Protein AF-A0A1B9NKZ0-F1 (afdb_monomer)

Structure (mmCIF, N/CA/C/O backbone):
data_AF-A0A1B9NKZ0-F1
#
_entry.id   AF-A0A1B9NKZ0-F1
#
loop_
_atom_site.group_PDB
_atom_site.id
_atom_site.type_symbol
_atom_site.label_atom_id
_atom_site.label_alt_id
_atom_site.label_comp_id
_atom_site.label_asym_id
_atom_site.label_entity_id
_atom_site.label_seq_id
_atom_site.pdbx_PDB_ins_code
_atom_site.Cartn_x
_atom_site.Cartn_y
_atom_site.Cartn_z
_atom_site.occupancy
_atom_site.B_iso_or_equiv
_atom_site.auth_seq_id
_atom_site.auth_comp_id
_atom_site.auth_asym_id
_atom_site.auth_atom_id
_atom_site.pdbx_PDB_model_num
ATOM 1 N N . LEU A 1 1 ? -16.636 -17.495 7.048 1.00 47.59 1 LEU A N 1
ATOM 2 C CA . LEU A 1 1 ? -15.461 -17.491 6.151 1.00 47.59 1 LEU A CA 1
ATOM 3 C C . LEU A 1 1 ? -15.515 -16.177 5.395 1.00 47.59 1 LEU A C 1
ATOM 5 O O . LEU A 1 1 ? -16.543 -15.923 4.781 1.00 47.59 1 LEU A O 1
ATOM 9 N N . SER A 1 2 ? -14.523 -15.296 5.548 1.00 59.47 2 SER A N 1
ATOM 10 C CA . SER A 1 2 ? -14.448 -14.113 4.686 1.00 59.47 2 SER A CA 1
ATOM 11 C C . SER A 1 2 ? -14.160 -14.586 3.266 1.00 59.47 2 SER A C 1
ATOM 13 O O . SER A 1 2 ? -13.390 -15.530 3.087 1.00 59.47 2 SER A O 1
ATOM 15 N N . GLU A 1 3 ? -14.774 -13.949 2.279 1.00 70.19 3 GLU A N 1
ATOM 16 C CA . GLU A 1 3 ? -14.423 -14.166 0.875 1.00 70.19 3 GLU A CA 1
ATOM 17 C C . GLU A 1 3 ? -12.910 -13.941 0.673 1.00 70.19 3 GLU A C 1
ATOM 19 O O . GLU A 1 3 ? -12.304 -13.189 1.446 1.00 70.19 3 GLU A O 1
ATOM 24 N N . PRO A 1 4 ? -12.267 -14.633 -0.283 1.00 75.12 4 PRO A N 1
ATOM 25 C CA . PRO A 1 4 ? -10.874 -14.379 -0.635 1.00 75.12 4 PRO A CA 1
ATOM 26 C C . PRO A 1 4 ? -10.725 -13.019 -1.336 1.00 75.12 4 PRO A C 1
ATOM 28 O O . PRO A 1 4 ? -11.703 -12.452 -1.817 1.00 75.12 4 PRO A O 1
ATOM 31 N N . ALA A 1 5 ? -9.505 -12.481 -1.362 1.00 81.38 5 ALA A N 1
ATOM 32 C CA . ALA A 1 5 ? -9.187 -11.315 -2.185 1.00 81.38 5 ALA A CA 1
ATOM 33 C C . ALA A 1 5 ? -9.367 -11.659 -3.673 1.00 81.38 5 ALA A C 1
ATOM 35 O O . ALA A 1 5 ? -9.077 -12.789 -4.077 1.00 81.38 5 ALA A O 1
ATOM 36 N N . GLU A 1 6 ? -9.825 -10.702 -4.475 1.00 85.50 6 GLU A N 1
ATOM 37 C CA . GLU A 1 6 ? -10.118 -10.916 -5.895 1.00 85.50 6 GLU A CA 1
ATOM 38 C C . GLU A 1 6 ? -8.991 -10.358 -6.773 1.00 85.50 6 GLU A C 1
ATOM 40 O O . GLU A 1 6 ? -8.561 -9.217 -6.601 1.0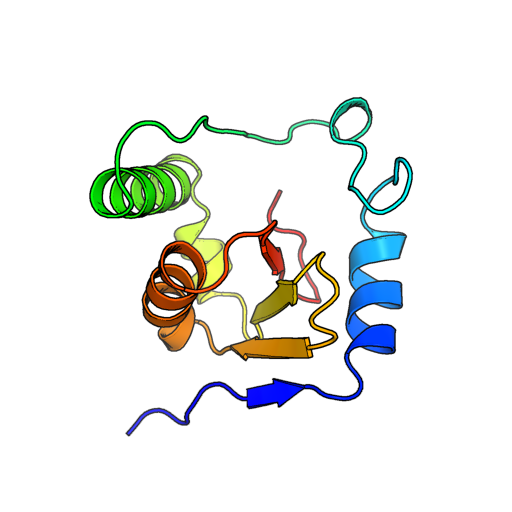0 85.50 6 GLU A O 1
ATOM 45 N N . LEU A 1 7 ? -8.502 -11.169 -7.716 1.00 84.00 7 LEU A N 1
ATOM 46 C CA . LEU A 1 7 ? -7.559 -10.727 -8.745 1.00 84.00 7 LEU A CA 1
ATOM 47 C C . LEU A 1 7 ? -8.330 -10.000 -9.854 1.00 84.00 7 LEU A C 1
ATOM 49 O O . LEU A 1 7 ? -9.338 -10.509 -10.335 1.00 84.00 7 LEU A O 1
ATOM 53 N N . ILE A 1 8 ? -7.838 -8.840 -10.281 1.00 80.12 8 ILE A N 1
ATOM 54 C CA . ILE A 1 8 ? -8.472 -8.030 -11.322 1.00 80.12 8 ILE A CA 1
ATOM 55 C C . ILE A 1 8 ? -7.596 -8.023 -12.575 1.00 80.12 8 ILE A C 1
ATOM 57 O O . ILE A 1 8 ? -6.499 -7.458 -12.565 1.00 80.12 8 ILE A O 1
ATOM 61 N N . ASP A 1 9 ? -8.121 -8.574 -13.670 1.00 70.44 9 ASP A N 1
ATOM 62 C CA . ASP A 1 9 ? -7.422 -8.623 -14.961 1.00 70.44 9 ASP A CA 1
ATOM 63 C C . ASP A 1 9 ? -7.555 -7.306 -15.755 1.00 70.44 9 ASP A C 1
ATOM 65 O O . ASP A 1 9 ? -6.590 -6.832 -16.344 1.00 70.44 9 ASP A O 1
ATOM 69 N N . ASN A 1 10 ? -8.719 -6.642 -15.705 1.00 72.06 10 ASN A N 1
ATOM 70 C CA . ASN A 1 10 ? -8.980 -5.358 -16.386 1.00 72.06 10 ASN A CA 1
ATOM 71 C C . ASN A 1 10 ? -8.697 -4.142 -15.486 1.00 72.06 10 ASN A C 1
ATOM 73 O O . ASN A 1 10 ? -9.486 -3.196 -15.399 1.00 72.06 10 ASN A O 1
ATOM 77 N N . TRP A 1 11 ? -7.573 -4.174 -14.775 1.00 72.69 11 TRP A N 1
ATOM 78 C CA . TRP A 1 11 ? -7.225 -3.157 -13.785 1.00 72.69 11 TRP A CA 1
ATOM 79 C C . TRP A 1 11 ? -6.791 -1.823 -14.396 1.00 72.69 11 TRP A C 1
ATOM 81 O O . TRP A 1 11 ? -6.856 -0.799 -13.719 1.00 72.69 11 TRP A O 1
ATOM 91 N N . GLU A 1 12 ? -6.394 -1.812 -15.671 1.00 67.31 12 GLU A N 1
ATOM 92 C CA . GLU A 1 12 ? -5.901 -0.626 -16.378 1.00 67.31 12 GLU A CA 1
ATOM 93 C C . GLU A 1 12 ? -6.895 0.536 -16.307 1.00 67.31 12 GLU A C 1
ATOM 95 O O . GLU A 1 12 ? -6.501 1.653 -16.004 1.00 67.31 12 GLU A O 1
ATOM 100 N N . ASN A 1 13 ? -8.197 0.286 -16.474 1.00 65.94 13 ASN A N 1
ATOM 101 C CA . ASN A 1 13 ? -9.211 1.342 -16.372 1.00 65.94 13 ASN A CA 1
ATOM 102 C C . ASN A 1 13 ? -9.366 1.884 -14.941 1.00 65.94 13 ASN A C 1
ATOM 104 O O . ASN A 1 13 ? -9.640 3.069 -14.754 1.00 65.94 13 ASN A O 1
ATOM 108 N N . ILE A 1 14 ? -9.168 1.040 -13.926 1.00 65.50 14 ILE A N 1
ATOM 109 C CA . ILE A 1 14 ? -9.264 1.425 -12.512 1.00 65.50 14 ILE A CA 1
ATOM 110 C C . ILE A 1 14 ? -8.026 2.245 -12.123 1.00 65.50 14 ILE A C 1
ATOM 112 O O . ILE A 1 14 ? -8.146 3.348 -11.590 1.00 65.50 14 ILE A O 1
ATOM 116 N N . ALA A 1 15 ? -6.837 1.751 -12.463 1.00 62.16 15 ALA A N 1
ATOM 117 C CA . ALA A 1 15 ? -5.559 2.396 -12.189 1.00 62.16 15 ALA A CA 1
ATOM 118 C C . ALA A 1 15 ? -5.341 3.679 -12.989 1.00 62.16 15 ALA A C 1
ATOM 120 O O . ALA A 1 15 ? -4.996 4.711 -12.411 1.00 62.16 15 ALA A O 1
ATOM 121 N N . ALA A 1 16 ? -5.567 3.635 -14.304 1.00 59.66 16 ALA A N 1
ATOM 122 C CA . ALA A 1 16 ? -5.363 4.779 -15.181 1.00 59.66 16 ALA A CA 1
ATOM 123 C C . ALA A 1 16 ? -6.347 5.901 -14.850 1.00 59.66 16 ALA A C 1
ATOM 125 O O . ALA A 1 16 ? -5.969 7.067 -14.819 1.00 59.66 16 ALA A O 1
ATOM 126 N N . TYR A 1 17 ? -7.609 5.584 -14.546 1.00 63.00 17 TYR A N 1
ATOM 127 C CA . TYR A 1 17 ? -8.569 6.645 -14.269 1.00 63.00 17 TYR A CA 1
ATOM 128 C C . TYR A 1 17 ? -8.455 7.190 -12.843 1.00 63.00 17 TYR A C 1
ATOM 130 O O . TYR A 1 17 ? -8.525 8.401 -12.646 1.00 63.00 17 TYR A O 1
ATOM 138 N N . GLN A 1 18 ? -8.283 6.337 -11.832 1.00 68.56 18 GLN A N 1
ATOM 139 C CA . GLN A 1 18 ? -8.308 6.799 -10.442 1.00 68.56 18 GLN A CA 1
ATOM 140 C C . GLN A 1 18 ? -6.927 7.215 -9.951 1.00 68.56 18 GLN A C 1
ATOM 142 O O . GLN A 1 18 ? -6.812 8.270 -9.333 1.00 68.56 18 GLN A O 1
ATOM 147 N N . LEU A 1 19 ? -5.869 6.455 -10.245 1.00 70.69 19 LEU A N 1
ATOM 148 C CA . LEU A 1 19 ? -4.520 6.795 -9.792 1.00 70.69 19 LEU A CA 1
ATOM 149 C C . LEU A 1 19 ? -3.883 7.866 -10.684 1.00 70.69 19 LEU A C 1
ATOM 151 O O . LEU A 1 19 ? -3.327 8.832 -10.156 1.00 70.69 19 LEU A O 1
ATOM 155 N N . SER A 1 20 ? -3.990 7.752 -12.017 1.00 69.00 20 SER A N 1
ATOM 156 C CA . SER A 1 20 ? -3.302 8.706 -12.901 1.00 69.00 20 SER A CA 1
ATOM 157 C C . SER A 1 20 ? -3.885 10.114 -12.840 1.00 69.00 20 SER A C 1
ATOM 159 O O . SER A 1 20 ? -3.118 11.070 -12.842 1.00 69.00 20 SER A O 1
ATOM 161 N N . ASN A 1 21 ? -5.202 10.262 -12.659 1.00 71.19 21 ASN A N 1
ATOM 162 C CA . ASN A 1 21 ? -5.820 11.574 -12.413 1.00 71.19 21 ASN A CA 1
ATOM 163 C C . ASN A 1 21 ? -5.548 12.113 -11.000 1.00 71.19 21 ASN A C 1
ATOM 165 O O . ASN A 1 21 ? -5.852 13.268 -10.693 1.00 71.19 21 ASN A O 1
ATOM 169 N N . SER A 1 22 ? -5.016 11.275 -10.107 1.00 74.19 22 SER A N 1
ATOM 170 C CA . SER A 1 22 ? -4.836 11.638 -8.709 1.00 74.19 22 SER A CA 1
ATOM 171 C C . SER A 1 22 ? -3.488 12.266 -8.388 1.00 74.19 22 SER A C 1
ATOM 173 O O . SER A 1 22 ? -3.404 12.971 -7.379 1.00 74.19 22 SER A O 1
ATOM 175 N N . PHE A 1 23 ? -2.473 12.030 -9.213 1.00 78.88 23 PHE A N 1
ATOM 176 C CA . PHE A 1 23 ? -1.097 12.421 -8.944 1.00 78.88 23 PHE A CA 1
ATOM 177 C C . PHE A 1 23 ? -0.410 12.914 -10.211 1.00 78.88 23 PHE A C 1
ATOM 179 O O . PHE A 1 23 ? -0.773 12.533 -11.319 1.00 78.88 23 PHE A O 1
ATOM 186 N N . GLU A 1 24 ? 0.617 13.739 -10.036 1.00 84.19 24 GLU A N 1
ATOM 187 C CA . GLU A 1 24 ? 1.578 13.980 -11.106 1.00 84.19 24 GLU A CA 1
ATOM 188 C C . GLU A 1 24 ? 2.583 12.830 -11.184 1.00 84.19 24 GLU A C 1
ATOM 190 O O . GLU A 1 24 ? 2.908 12.206 -10.173 1.00 84.19 24 GLU A O 1
ATOM 195 N N . TRP A 1 25 ? 3.093 12.568 -12.387 1.00 81.12 25 TRP A N 1
ATOM 196 C CA . TRP A 1 25 ? 3.952 11.422 -12.673 1.00 81.12 25 TRP A CA 1
ATOM 197 C C . TRP A 1 25 ? 5.291 11.862 -13.258 1.00 81.12 25 TRP A C 1
ATOM 199 O O . TRP A 1 25 ? 5.364 12.778 -14.079 1.00 81.12 25 TRP A O 1
ATOM 209 N N . LYS A 1 26 ? 6.359 11.170 -12.859 1.00 82.31 26 LYS A N 1
ATOM 210 C CA . LYS A 1 26 ? 7.708 11.289 -13.414 1.00 82.31 26 LYS A CA 1
ATOM 211 C C . LYS A 1 26 ? 8.122 9.928 -13.975 1.00 82.31 26 LYS A C 1
ATOM 213 O O . LYS A 1 26 ? 8.666 9.084 -13.262 1.00 82.31 26 LYS A O 1
ATOM 218 N N . GLY A 1 27 ? 7.843 9.711 -15.260 1.00 80.75 27 GLY A N 1
ATOM 219 C CA . GLY A 1 27 ? 7.921 8.380 -15.869 1.00 80.75 27 GLY A CA 1
ATOM 220 C C . GLY A 1 27 ? 6.762 7.507 -15.382 1.00 80.75 27 GLY A C 1
ATOM 221 O O . GLY A 1 27 ? 5.622 7.955 -15.413 1.00 80.75 27 GLY A O 1
ATOM 222 N N . THR A 1 28 ? 7.050 6.294 -14.903 1.00 71.69 28 THR A N 1
ATOM 223 C CA . THR A 1 28 ? 6.037 5.366 -14.359 1.00 71.69 28 THR A CA 1
ATOM 224 C C . THR A 1 28 ? 5.741 5.578 -12.874 1.00 71.69 28 THR A C 1
ATOM 226 O O . THR A 1 28 ? 4.900 4.887 -12.325 1.00 71.69 28 THR A O 1
ATOM 229 N N . LYS A 1 29 ? 6.407 6.526 -12.201 1.00 77.44 29 LYS A N 1
ATOM 230 C CA . LYS A 1 29 ? 6.283 6.729 -10.748 1.00 77.44 29 LYS A CA 1
ATOM 231 C C . LYS A 1 29 ? 5.587 8.040 -10.415 1.00 77.44 29 LYS A C 1
ATOM 233 O O . LYS A 1 29 ? 5.789 9.035 -11.113 1.00 77.44 29 LYS A O 1
ATOM 238 N N . ILE A 1 30 ? 4.856 8.062 -9.301 1.00 79.75 30 ILE A N 1
ATOM 239 C CA . ILE A 1 30 ? 4.322 9.301 -8.719 1.00 79.75 30 ILE A CA 1
ATOM 240 C C . ILE A 1 30 ? 5.474 10.280 -8.453 1.00 79.75 30 ILE A C 1
ATOM 242 O O . ILE A 1 30 ? 6.481 9.936 -7.827 1.00 79.75 30 ILE A O 1
ATOM 246 N N . ASP A 1 31 ? 5.313 11.519 -8.912 1.00 85.88 31 ASP A N 1
ATOM 247 C CA . ASP A 1 31 ? 6.214 12.615 -8.589 1.00 85.88 31 ASP A CA 1
ATOM 248 C C . ASP A 1 31 ? 5.895 13.152 -7.187 1.00 85.88 31 ASP A C 1
ATOM 250 O O . ASP A 1 31 ? 5.131 14.104 -6.991 1.00 85.88 31 ASP A O 1
ATOM 254 N N . TRP A 1 32 ? 6.501 12.526 -6.177 1.00 84.44 32 TRP A N 1
ATOM 255 C CA . TRP A 1 32 ? 6.343 12.937 -4.781 1.00 84.44 32 TRP A CA 1
ATOM 256 C C . TRP A 1 32 ? 6.790 14.382 -4.526 1.00 84.44 32 TRP A C 1
ATOM 258 O O . TRP A 1 32 ? 6.270 15.012 -3.609 1.00 84.44 32 TRP A O 1
ATOM 268 N N . SER A 1 33 ? 7.682 14.949 -5.355 1.00 85.19 33 SER A N 1
ATOM 269 C CA . SER A 1 33 ? 8.120 16.347 -5.210 1.00 85.19 33 SER A CA 1
ATOM 270 C C . SER A 1 33 ? 7.006 17.357 -5.498 1.00 85.19 33 SER A C 1
ATOM 272 O O . SER A 1 33 ? 7.038 18.478 -4.994 1.00 85.19 33 SER A O 1
ATOM 274 N N . LYS A 1 34 ? 5.991 16.939 -6.260 1.00 85.62 34 LYS A N 1
ATOM 275 C CA . LYS A 1 34 ? 4.818 17.746 -6.610 1.00 85.62 34 LYS A CA 1
ATOM 276 C C . LYS A 1 34 ? 3.573 17.380 -5.804 1.00 85.62 34 LYS A C 1
ATOM 278 O O . LYS A 1 34 ? 2.551 18.054 -5.891 1.00 85.62 34 LYS A O 1
ATOM 283 N N . THR A 1 35 ? 3.656 16.334 -4.985 1.00 82.12 35 THR A N 1
ATOM 284 C CA . THR A 1 35 ? 2.563 15.916 -4.106 1.00 82.12 35 THR A CA 1
ATOM 285 C C . THR A 1 35 ? 2.677 16.647 -2.770 1.00 82.12 35 THR A C 1
ATOM 287 O O . THR A 1 35 ? 3.544 16.349 -1.947 1.00 82.12 35 THR A O 1
ATOM 290 N N . LEU A 1 36 ? 1.800 17.623 -2.533 1.00 79.44 36 LEU A N 1
ATOM 291 C CA . LEU A 1 36 ? 1.803 18.402 -1.294 1.00 79.44 36 LEU A CA 1
ATOM 292 C C . LEU A 1 36 ? 1.317 17.569 -0.099 1.00 79.44 36 LEU A C 1
ATOM 294 O O . LEU A 1 36 ? 0.359 16.810 -0.210 1.00 79.44 36 LEU A O 1
ATOM 298 N N . LYS A 1 37 ? 1.932 17.791 1.071 1.00 80.69 37 LYS A N 1
ATOM 299 C CA . LYS A 1 37 ? 1.516 17.244 2.380 1.00 80.69 37 LYS A CA 1
ATOM 300 C C . LYS A 1 37 ? 1.513 15.712 2.495 1.00 80.69 37 LYS A C 1
ATOM 302 O O . LYS A 1 37 ? 0.898 15.191 3.422 1.00 80.69 37 LYS A O 1
ATOM 307 N N . HIS A 1 38 ? 2.213 15.001 1.612 1.00 84.31 38 HIS A N 1
ATOM 308 C CA . HIS A 1 38 ? 2.420 13.569 1.795 1.00 84.31 38 HIS A CA 1
ATOM 309 C C . HIS A 1 38 ? 3.283 13.309 3.036 1.00 84.31 38 HIS A C 1
ATOM 311 O O . HIS A 1 38 ? 4.154 14.107 3.393 1.00 84.31 38 HIS A O 1
ATOM 317 N N . LYS A 1 39 ? 3.043 12.173 3.685 1.00 86.69 39 LYS A N 1
ATOM 318 C CA . LYS A 1 39 ? 3.893 11.665 4.759 1.00 86.69 39 LYS A CA 1
ATOM 319 C C . LYS A 1 39 ? 4.624 10.427 4.264 1.00 86.69 39 LYS A C 1
ATOM 321 O O . LYS A 1 39 ? 4.060 9.616 3.538 1.00 86.69 39 LYS A O 1
ATOM 326 N N . SER A 1 40 ? 5.875 10.273 4.673 1.00 88.56 40 SER A N 1
ATOM 327 C CA . SER A 1 40 ? 6.714 9.143 4.278 1.00 88.56 40 SER A CA 1
ATOM 328 C C . SER A 1 40 ? 7.495 8.618 5.469 1.00 88.56 40 SER A C 1
ATOM 330 O O . SER A 1 40 ? 7.872 9.391 6.350 1.00 88.56 40 SER A O 1
ATOM 332 N N . ASN A 1 41 ? 7.803 7.326 5.455 1.00 88.69 41 ASN A N 1
ATOM 333 C CA . ASN A 1 41 ? 8.735 6.721 6.393 1.00 88.69 41 ASN A CA 1
ATOM 334 C C . ASN A 1 41 ? 9.730 5.837 5.639 1.00 88.69 41 ASN A C 1
ATOM 336 O O . ASN A 1 41 ? 9.369 5.198 4.651 1.00 88.69 41 ASN A O 1
ATOM 340 N N . GLN A 1 42 ? 10.979 5.817 6.096 1.00 88.50 42 GLN A N 1
ATOM 341 C CA . GLN A 1 42 ? 12.005 4.950 5.530 1.00 88.50 42 GLN A CA 1
ATOM 342 C C . GLN A 1 42 ? 11.970 3.590 6.225 1.00 88.50 42 GLN A C 1
ATOM 344 O O . GLN A 1 42 ? 11.878 3.499 7.449 1.00 88.50 42 GLN A O 1
ATOM 349 N N . LEU A 1 43 ? 12.037 2.525 5.429 1.00 87.06 43 LEU A N 1
ATOM 350 C CA . LEU A 1 43 ? 12.055 1.153 5.920 1.00 87.06 43 LEU A CA 1
ATOM 351 C C . LEU A 1 43 ? 13.503 0.666 6.014 1.00 87.06 43 LEU A C 1
ATOM 353 O O . LEU A 1 43 ? 14.256 0.751 5.046 1.00 87.06 43 LEU A O 1
ATOM 357 N N . PHE A 1 44 ? 13.883 0.137 7.177 1.00 85.75 44 PHE A N 1
ATOM 358 C CA . PHE A 1 44 ? 15.222 -0.388 7.448 1.00 85.75 44 PHE A CA 1
ATOM 359 C C . PHE A 1 44 ? 15.148 -1.795 8.043 1.00 85.75 44 PHE A C 1
ATOM 361 O O . PHE A 1 44 ? 14.209 -2.125 8.769 1.00 85.75 44 PHE A O 1
ATOM 368 N N . GLY A 1 45 ? 16.164 -2.617 7.773 1.00 86.94 45 GLY A N 1
ATOM 369 C CA . GLY A 1 45 ? 16.288 -3.958 8.348 1.00 86.94 45 GLY A CA 1
ATOM 370 C C . GLY A 1 45 ? 15.537 -5.031 7.561 1.00 86.94 45 GLY A C 1
ATOM 371 O O . GLY A 1 45 ? 15.577 -5.038 6.335 1.00 86.94 45 GLY A O 1
ATOM 372 N N . SER A 1 46 ? 14.909 -5.963 8.276 1.00 87.75 46 SER A N 1
ATOM 373 C CA . SER A 1 46 ? 14.217 -7.128 7.717 1.00 87.75 46 SER A CA 1
ATOM 374 C C . SER A 1 46 ? 12.723 -6.882 7.480 1.00 87.75 46 SER A C 1
ATOM 376 O O . SER A 1 46 ? 12.133 -5.938 8.006 1.00 87.75 46 SER A O 1
ATOM 378 N N . TYR A 1 47 ? 12.084 -7.812 6.769 1.00 84.06 47 TYR A N 1
ATOM 379 C CA . TYR A 1 47 ? 10.636 -7.847 6.547 1.00 84.06 47 TYR A CA 1
ATOM 380 C C . TYR A 1 47 ? 9.803 -7.659 7.830 1.00 84.06 47 TYR A C 1
ATOM 382 O O . TYR A 1 47 ? 8.891 -6.832 7.866 1.00 84.06 47 TYR A O 1
ATOM 390 N N . SER A 1 48 ? 10.147 -8.361 8.916 1.00 83.75 48 SER A N 1
ATOM 391 C CA . SER A 1 48 ? 9.452 -8.225 10.204 1.00 83.75 48 SER A CA 1
ATOM 392 C C . SER A 1 48 ? 9.496 -6.788 10.734 1.00 83.75 48 SER A C 1
ATOM 394 O O . SER A 1 48 ? 8.505 -6.284 11.266 1.00 83.75 48 SER A O 1
ATOM 396 N N . ASN A 1 49 ? 10.630 -6.106 10.547 1.00 90.38 49 ASN A N 1
ATOM 397 C CA . ASN A 1 49 ? 10.810 -4.718 10.956 1.00 90.38 49 ASN A CA 1
ATOM 398 C C . ASN A 1 49 ? 10.003 -3.781 10.056 1.00 90.38 49 ASN A C 1
ATOM 400 O O . ASN A 1 49 ? 9.412 -2.817 10.547 1.00 90.38 49 ASN A O 1
ATOM 404 N N . TRP A 1 50 ? 9.937 -4.070 8.757 1.00 91.06 50 TRP A N 1
ATOM 405 C CA . TRP A 1 50 ? 9.157 -3.290 7.802 1.00 91.06 50 TRP A CA 1
ATOM 406 C C . TRP A 1 50 ? 7.667 -3.368 8.103 1.00 91.06 50 TRP A C 1
ATOM 408 O O . TRP A 1 50 ? 7.034 -2.324 8.232 1.00 91.06 50 TRP A O 1
ATOM 418 N N . LEU A 1 51 ? 7.114 -4.568 8.305 1.00 91.12 51 LEU A N 1
ATOM 419 C CA . LEU A 1 51 ? 5.690 -4.734 8.596 1.00 91.12 51 LEU A CA 1
ATOM 420 C C . LEU A 1 51 ? 5.289 -4.004 9.885 1.00 91.12 51 LEU A C 1
ATOM 422 O O . LEU A 1 51 ? 4.274 -3.308 9.912 1.00 91.12 51 LEU A O 1
ATOM 426 N N . PHE A 1 52 ? 6.109 -4.107 10.936 1.00 91.88 52 PHE A N 1
ATOM 427 C CA . PHE A 1 52 ? 5.904 -3.341 12.165 1.00 91.88 52 PHE A CA 1
ATOM 428 C C . PHE A 1 52 ? 5.934 -1.827 11.908 1.00 91.88 52 PHE A C 1
ATOM 430 O O . PHE A 1 52 ? 5.038 -1.105 12.344 1.00 91.88 52 PHE A O 1
ATOM 437 N N . THR A 1 53 ? 6.932 -1.350 11.161 1.00 93.25 53 THR A N 1
ATOM 438 C CA . THR A 1 53 ? 7.108 0.077 10.849 1.00 93.25 53 THR A CA 1
ATOM 439 C C . THR A 1 53 ? 5.945 0.627 10.024 1.00 93.25 53 THR A C 1
ATOM 441 O O . THR A 1 53 ? 5.451 1.713 10.320 1.00 93.25 53 THR A O 1
ATOM 444 N N . ILE A 1 54 ? 5.457 -0.128 9.035 1.00 91.81 54 ILE A N 1
ATOM 445 C CA . ILE A 1 54 ? 4.307 0.249 8.206 1.00 91.81 54 ILE A CA 1
ATOM 446 C C . ILE A 1 54 ? 3.036 0.304 9.058 1.00 91.81 54 ILE A C 1
ATOM 448 O O . ILE A 1 54 ? 2.324 1.304 9.025 1.00 91.81 54 ILE A O 1
ATOM 452 N N . LYS A 1 55 ? 2.766 -0.722 9.878 1.00 91.56 55 LYS A N 1
ATOM 453 C CA . LYS A 1 55 ? 1.595 -0.729 10.773 1.00 91.56 55 LYS A CA 1
ATOM 454 C C . LYS A 1 55 ? 1.619 0.441 11.749 1.00 91.56 55 LYS A C 1
ATOM 456 O O . LYS A 1 55 ? 0.608 1.116 11.927 1.00 91.56 55 LYS A O 1
ATOM 461 N N . LYS A 1 56 ? 2.784 0.724 12.337 1.00 93.31 56 LYS A N 1
ATOM 462 C CA . LYS A 1 56 ? 2.969 1.892 13.197 1.00 93.31 56 LYS A CA 1
ATOM 463 C C . LYS A 1 56 ? 2.714 3.194 12.436 1.00 93.31 56 LYS A C 1
ATOM 465 O O . LYS A 1 56 ? 1.993 4.043 12.939 1.00 93.31 56 LYS A O 1
ATOM 470 N N . PHE A 1 57 ? 3.230 3.328 11.216 1.00 92.94 57 PHE A N 1
ATOM 471 C CA . PHE A 1 57 ? 2.991 4.497 10.371 1.00 92.94 57 PHE A CA 1
ATOM 472 C C . PHE A 1 57 ? 1.503 4.701 10.048 1.00 92.94 57 PHE A C 1
ATOM 474 O O . PHE A 1 57 ? 1.029 5.831 10.082 1.00 92.94 57 PHE A O 1
ATOM 481 N N . ILE A 1 58 ? 0.750 3.632 9.778 1.00 91.06 58 ILE A N 1
ATOM 482 C CA . ILE A 1 58 ? -0.702 3.701 9.538 1.00 91.06 58 ILE A CA 1
ATOM 483 C C . ILE A 1 58 ? -1.441 4.223 10.779 1.00 91.06 58 ILE A C 1
ATOM 485 O O . ILE A 1 58 ? -2.317 5.080 10.658 1.00 91.06 58 ILE A O 1
ATOM 489 N N . ILE A 1 59 ? -1.073 3.730 11.965 1.00 92.06 59 ILE A N 1
ATOM 490 C CA . ILE A 1 59 ? -1.675 4.138 13.241 1.00 92.06 59 ILE A CA 1
ATOM 491 C C . ILE A 1 59 ? -1.317 5.589 13.576 1.00 92.06 59 ILE A C 1
ATOM 493 O O . ILE A 1 59 ? -2.214 6.387 13.820 1.00 92.06 59 ILE A O 1
ATOM 497 N N . ASP A 1 60 ? -0.030 5.943 13.535 1.00 93.12 60 ASP A N 1
ATOM 498 C CA . ASP A 1 60 ? 0.481 7.272 13.908 1.00 93.12 60 ASP A CA 1
ATOM 499 C C . ASP A 1 60 ? -0.033 8.396 12.979 1.00 93.12 60 ASP A C 1
ATOM 501 O O . ASP A 1 60 ? 0.114 9.578 13.287 1.00 93.12 60 ASP A O 1
ATOM 505 N N . ASN A 1 61 ? -0.614 8.042 11.827 1.00 89.81 61 ASN A N 1
ATOM 506 C CA . ASN A 1 61 ? -1.151 8.981 10.841 1.00 89.81 61 ASN A CA 1
ATOM 507 C C . ASN A 1 61 ? -2.670 8.882 10.652 1.00 89.81 61 ASN A C 1
ATOM 509 O O . AS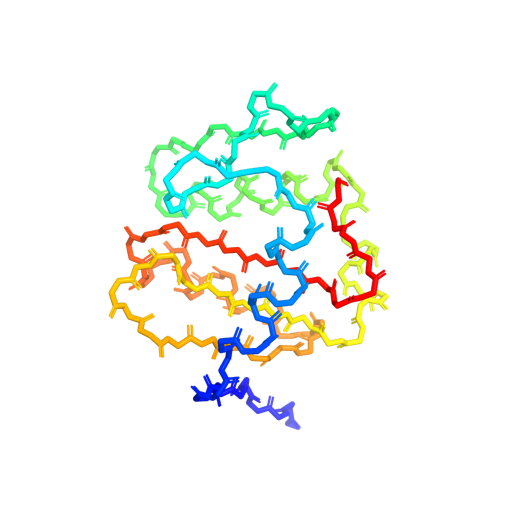N A 1 61 ? -3.184 9.395 9.658 1.00 89.81 61 ASN A O 1
ATOM 513 N N . ASP A 1 62 ? -3.377 8.233 11.582 1.00 89.00 62 ASP A N 1
ATOM 514 C CA . ASP A 1 62 ? -4.842 8.111 11.590 1.00 89.00 62 ASP A CA 1
ATOM 515 C C . ASP A 1 62 ? -5.428 7.476 10.311 1.00 89.00 62 ASP A C 1
ATOM 517 O O . ASP A 1 62 ? -6.582 7.701 9.936 1.00 89.00 62 ASP A O 1
ATOM 521 N N . ILE A 1 63 ? -4.647 6.635 9.626 1.00 88.12 63 ILE A N 1
ATOM 522 C CA . ILE A 1 63 ? -5.059 5.983 8.373 1.00 88.12 63 ILE A CA 1
ATOM 523 C C . ILE A 1 63 ? -5.961 4.773 8.666 1.00 88.12 63 ILE A C 1
ATOM 525 O O . ILE A 1 63 ? -6.835 4.443 7.868 1.00 88.12 63 ILE A O 1
ATOM 529 N N . SER A 1 64 ? -5.832 4.151 9.843 1.00 89.06 64 SER A N 1
ATOM 530 C CA . SER A 1 64 ? -6.631 2.983 10.250 1.00 89.06 64 SER A CA 1
ATOM 531 C C . SER A 1 64 ? -8.145 3.206 10.150 1.00 89.06 64 SER A C 1
ATOM 533 O O . SER A 1 64 ? -8.878 2.290 9.784 1.00 89.06 64 SER A O 1
ATOM 535 N N . ALA A 1 65 ? -8.632 4.407 10.485 1.00 87.19 65 ALA A N 1
ATOM 536 C CA . ALA A 1 65 ? -10.049 4.744 10.345 1.00 87.19 65 ALA A CA 1
ATOM 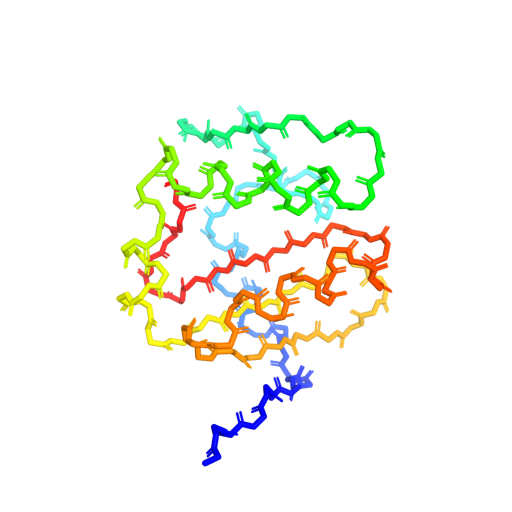537 C C . ALA A 1 65 ? -10.458 4.811 8.867 1.00 87.19 65 ALA A C 1
ATOM 539 O O . ALA A 1 65 ? -11.421 4.155 8.478 1.00 87.19 65 ALA A O 1
ATOM 540 N N . LYS A 1 66 ? -9.651 5.485 8.035 1.00 86.06 66 LYS A N 1
ATOM 541 C CA . LYS A 1 66 ? -9.868 5.580 6.584 1.00 86.06 66 LYS A CA 1
ATOM 542 C C . LYS A 1 66 ? -9.899 4.202 5.920 1.00 86.06 66 LYS A C 1
ATOM 544 O O . LYS A 1 66 ? -10.761 3.968 5.083 1.00 86.06 66 LYS A O 1
ATOM 549 N N . ILE A 1 67 ? -9.013 3.280 6.312 1.00 87.56 67 ILE A N 1
ATOM 550 C CA . ILE A 1 67 ? -9.012 1.889 5.821 1.00 87.56 67 ILE A CA 1
ATOM 551 C C . ILE A 1 67 ? -10.337 1.195 6.150 1.00 87.56 67 ILE A C 1
ATOM 553 O O . ILE A 1 67 ? -10.928 0.577 5.275 1.00 87.56 67 ILE A O 1
ATOM 557 N N . ARG A 1 68 ? -10.824 1.309 7.393 1.00 87.25 68 ARG A N 1
ATOM 558 C CA . ARG A 1 68 ? -12.081 0.670 7.828 1.00 87.25 68 ARG A CA 1
ATOM 559 C C . ARG A 1 68 ? -13.323 1.255 7.163 1.00 87.25 68 ARG A C 1
ATOM 561 O O . ARG A 1 68 ? -14.274 0.525 6.916 1.00 87.25 68 ARG A O 1
ATOM 568 N N . GLU A 1 69 ? -13.320 2.559 6.913 1.00 86.06 69 GLU A N 1
ATOM 569 C CA . GLU A 1 69 ? -14.402 3.267 6.218 1.00 86.06 69 GLU A CA 1
ATOM 570 C C . GLU A 1 69 ? -14.350 3.068 4.698 1.00 86.06 69 GLU A C 1
ATOM 572 O O . GLU A 1 69 ? -15.335 3.321 4.004 1.00 86.06 69 GLU A O 1
ATOM 577 N N . SER A 1 70 ? -13.213 2.607 4.170 1.00 76.81 70 SER A N 1
ATOM 578 C CA . SER A 1 70 ? -13.082 2.252 2.762 1.00 76.81 70 SER A CA 1
ATOM 579 C C . SER A 1 70 ? -13.843 0.952 2.514 1.00 76.81 70 SER A C 1
ATOM 581 O O . SER A 1 70 ? -13.519 -0.083 3.093 1.00 76.81 70 SER A O 1
ATOM 583 N N . GLY A 1 71 ? -14.865 1.002 1.656 1.00 77.38 71 GLY A N 1
ATOM 584 C CA . GLY A 1 71 ? -15.570 -0.205 1.222 1.00 77.38 71 GLY A CA 1
ATOM 585 C C . GLY A 1 71 ? -14.641 -1.128 0.429 1.00 77.38 71 GLY A C 1
ATOM 586 O O . GLY A 1 71 ? -14.348 -2.240 0.865 1.00 77.38 71 GLY A O 1
ATOM 587 N N . ASP A 1 72 ? -14.131 -0.608 -0.690 1.00 81.25 72 ASP A N 1
ATOM 588 C CA . ASP A 1 72 ? -13.334 -1.340 -1.679 1.00 81.25 72 ASP A CA 1
ATOM 589 C C . ASP A 1 72 ? -11.913 -0.783 -1.786 1.00 81.25 72 ASP A C 1
ATOM 591 O O . ASP A 1 72 ? -11.695 0.296 -2.334 1.00 81.25 72 ASP A O 1
ATOM 595 N N . ILE A 1 73 ? -10.929 -1.521 -1.289 1.00 86.44 73 ILE A N 1
ATOM 596 C CA . ILE A 1 73 ? -9.515 -1.156 -1.368 1.00 86.44 73 ILE A CA 1
ATOM 597 C C . ILE A 1 73 ? -8.903 -1.831 -2.589 1.00 86.44 73 ILE A C 1
ATOM 599 O O . ILE A 1 73 ? -9.068 -3.029 -2.801 1.00 86.44 73 ILE A O 1
ATOM 603 N N . TYR A 1 74 ? -8.143 -1.070 -3.363 1.00 84.69 74 TYR A N 1
ATOM 604 C CA . TYR A 1 74 ? -7.432 -1.574 -4.527 1.00 84.69 74 TYR A CA 1
ATOM 605 C C . TYR A 1 74 ? -5.933 -1.558 -4.266 1.00 84.69 74 TYR A C 1
ATOM 607 O O . TYR A 1 74 ? -5.377 -0.568 -3.780 1.00 84.69 74 TYR A O 1
ATOM 615 N N . TYR A 1 75 ? -5.285 -2.664 -4.609 1.00 85.81 75 TYR A N 1
ATOM 616 C CA . TYR A 1 75 ? -3.841 -2.790 -4.681 1.00 85.81 75 TYR A CA 1
ATOM 617 C C . TYR A 1 75 ? -3.403 -2.854 -6.143 1.00 85.81 75 TYR A C 1
ATOM 619 O O . TYR A 1 75 ? -3.926 -3.672 -6.898 1.00 85.81 75 TYR A O 1
ATOM 627 N N . ILE A 1 76 ? -2.423 -2.035 -6.528 1.00 78.75 76 ILE A N 1
ATOM 628 C CA . ILE A 1 76 ? -1.755 -2.115 -7.833 1.00 78.75 76 ILE A CA 1
ATOM 629 C C . ILE A 1 76 ? -0.254 -2.283 -7.623 1.00 78.75 76 ILE A C 1
ATOM 631 O O . ILE A 1 76 ? 0.357 -1.632 -6.766 1.00 78.75 76 ILE A O 1
ATOM 635 N N . ASN A 1 77 ? 0.328 -3.139 -8.454 1.00 74.88 77 ASN A N 1
ATOM 636 C CA . ASN A 1 77 ? 1.760 -3.333 -8.569 1.00 74.88 77 ASN A CA 1
ATOM 637 C C . ASN A 1 77 ? 2.332 -2.443 -9.694 1.00 74.88 77 ASN A C 1
ATOM 639 O O . ASN A 1 77 ? 1.826 -2.466 -10.808 1.00 74.88 77 ASN A O 1
ATOM 643 N N . ASP A 1 78 ? 3.390 -1.675 -9.409 1.00 67.56 78 ASP A N 1
ATOM 644 C CA . ASP A 1 78 ? 4.099 -0.813 -10.388 1.00 67.56 78 ASP A CA 1
ATOM 645 C C . ASP A 1 78 ? 5.090 -1.585 -11.290 1.00 67.56 78 ASP A C 1
ATOM 647 O O . ASP A 1 78 ? 5.901 -1.009 -12.013 1.00 67.56 78 ASP A O 1
ATOM 651 N N . SER A 1 79 ? 5.118 -2.913 -11.193 1.0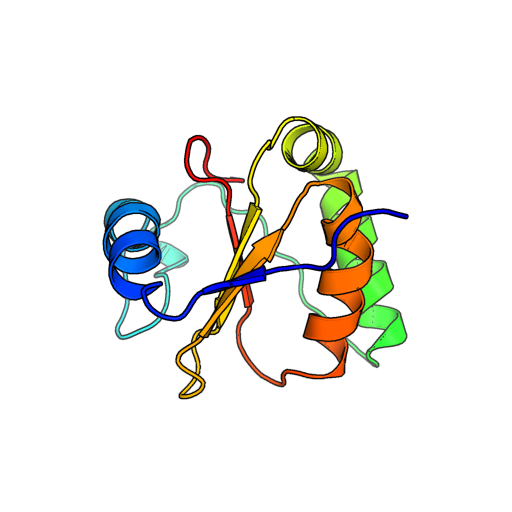0 59.09 79 SER A N 1
ATOM 652 C CA . SER A 1 79 ? 6.050 -3.764 -11.932 1.00 59.09 79 SER A CA 1
ATOM 653 C C . SER A 1 79 ? 5.407 -4.418 -13.147 1.00 59.09 79 SER A C 1
ATOM 655 O O . SER A 1 79 ? 4.194 -4.437 -13.300 1.00 59.09 79 SER A O 1
ATOM 657 N N . SER A 1 80 ? 6.244 -5.062 -13.964 1.00 51.72 80 SER A N 1
ATOM 658 C CA . SER A 1 80 ? 5.902 -5.979 -15.068 1.00 51.72 80 SER A CA 1
ATOM 659 C C . SER A 1 80 ? 4.815 -7.027 -14.777 1.00 51.72 80 SER A C 1
ATOM 661 O O . SER A 1 80 ? 4.397 -7.750 -15.679 1.00 51.72 80 SER A O 1
ATOM 663 N N . LEU A 1 81 ? 4.417 -7.183 -13.516 1.00 56.22 81 LEU A N 1
ATOM 664 C CA . LEU A 1 81 ? 3.290 -7.998 -13.112 1.00 56.22 81 LEU A CA 1
ATOM 665 C C . LEU A 1 81 ? 2.002 -7.186 -13.322 1.00 56.22 81 LEU A C 1
ATOM 667 O O . LEU A 1 81 ? 1.604 -6.406 -12.463 1.00 56.22 81 LEU A O 1
ATOM 671 N N . ASN A 1 82 ? 1.361 -7.389 -14.474 1.00 69.31 82 ASN A N 1
ATOM 672 C CA . ASN A 1 82 ? 0.112 -6.731 -14.870 1.00 69.31 82 ASN A CA 1
ATOM 673 C C . ASN A 1 82 ? -1.100 -7.256 -14.078 1.00 69.31 82 ASN A C 1
ATOM 675 O O . ASN A 1 82 ? -2.008 -7.836 -14.671 1.00 69.31 82 ASN A O 1
ATOM 679 N N . PHE A 1 83 ? -1.142 -7.066 -12.759 1.00 75.25 83 PHE A N 1
ATOM 680 C CA . PHE A 1 83 ? -2.323 -7.407 -11.965 1.00 75.25 83 PHE A CA 1
ATOM 681 C C . PHE A 1 83 ? -2.647 -6.349 -10.910 1.00 75.25 83 PHE A C 1
ATOM 683 O O . PHE A 1 83 ? -1.764 -5.684 -10.363 1.00 75.25 83 PHE A O 1
ATOM 690 N N . ALA A 1 84 ? -3.932 -6.260 -10.577 1.00 82.56 84 ALA A N 1
ATOM 691 C CA . ALA A 1 84 ? -4.408 -5.584 -9.380 1.00 82.56 84 ALA A CA 1
ATOM 692 C C . ALA A 1 84 ? -5.188 -6.555 -8.497 1.00 82.56 84 ALA A C 1
ATOM 694 O O . ALA A 1 84 ? -5.612 -7.625 -8.936 1.00 82.56 84 ALA A O 1
ATOM 695 N N . VAL A 1 85 ? -5.365 -6.173 -7.237 1.00 87.00 85 VAL A N 1
ATOM 696 C CA . VAL A 1 85 ? -6.142 -6.946 -6.271 1.00 87.00 85 VAL A CA 1
ATOM 697 C C . VAL A 1 85 ? -7.199 -6.049 -5.650 1.00 87.00 85 VAL A C 1
ATOM 699 O O . VAL A 1 85 ? -6.893 -4.946 -5.194 1.00 87.00 85 VAL A O 1
ATOM 702 N N . HIS A 1 86 ? -8.437 -6.530 -5.634 1.00 88.00 86 HIS A N 1
ATOM 703 C CA . HIS A 1 86 ? -9.538 -5.934 -4.891 1.00 88.00 86 HIS A CA 1
ATOM 704 C C . HIS A 1 86 ? -9.627 -6.570 -3.503 1.00 88.00 86 HIS A C 1
ATOM 706 O O . HIS A 1 86 ? -9.527 -7.790 -3.338 1.00 88.00 86 HIS A O 1
ATOM 712 N N . LEU A 1 87 ? -9.759 -5.712 -2.495 1.00 89.38 87 LEU A N 1
ATOM 713 C CA . LEU A 1 87 ? -9.709 -6.053 -1.084 1.00 89.38 87 LEU A CA 1
ATOM 714 C C . LEU A 1 87 ? -10.857 -5.375 -0.333 1.00 89.38 87 LEU A C 1
ATOM 716 O O . LEU A 1 87 ? -11.115 -4.184 -0.489 1.00 89.38 87 LEU A O 1
ATOM 720 N N . LYS A 1 88 ? -11.469 -6.104 0.594 1.00 89.12 88 LYS A N 1
ATOM 721 C CA . LYS A 1 88 ? -12.279 -5.545 1.682 1.00 89.12 88 LYS A CA 1
ATOM 722 C C . LYS A 1 88 ? -11.366 -5.073 2.816 1.00 89.12 88 LYS A C 1
ATOM 724 O O . LYS A 1 88 ? -10.274 -5.609 3.008 1.00 89.12 88 LYS A O 1
ATOM 729 N N . PHE A 1 89 ? -11.826 -4.127 3.640 1.00 87.38 89 PHE A N 1
ATOM 730 C CA . PHE A 1 89 ? -11.015 -3.585 4.747 1.00 87.38 89 PHE A CA 1
ATOM 731 C C . PHE A 1 89 ? -10.457 -4.662 5.694 1.00 87.38 89 PHE A C 1
ATOM 733 O O . PHE A 1 89 ? -9.340 -4.542 6.191 1.00 87.38 89 PHE A O 1
ATOM 740 N N . ASN A 1 90 ? -11.213 -5.736 5.935 1.00 89.69 90 ASN A N 1
ATOM 741 C CA . ASN A 1 90 ? -10.809 -6.829 6.820 1.00 89.69 90 ASN A CA 1
ATOM 742 C C . ASN A 1 90 ? -9.736 -7.754 6.212 1.00 89.69 90 ASN A C 1
ATOM 744 O O . ASN A 1 90 ? -9.169 -8.569 6.934 1.00 89.69 90 ASN A O 1
ATOM 748 N N . GLN A 1 91 ? -9.448 -7.625 4.915 1.00 91.56 91 GLN A N 1
ATOM 749 C CA . GLN A 1 91 ? -8.375 -8.333 4.212 1.00 91.56 91 GLN A CA 1
ATOM 750 C C . GLN A 1 91 ? -7.094 -7.492 4.106 1.00 91.56 91 GLN A C 1
ATOM 752 O O . GLN A 1 91 ? -6.051 -8.012 3.714 1.00 91.56 91 GLN A O 1
ATOM 757 N N . PHE A 1 92 ? -7.148 -6.201 4.450 1.00 90.75 92 PHE A N 1
ATOM 758 C CA . PHE A 1 92 ? -6.040 -5.274 4.235 1.00 90.75 92 PHE A CA 1
ATOM 759 C C . PHE A 1 92 ? -4.756 -5.712 4.949 1.00 90.75 92 PHE A C 1
ATOM 761 O O . PHE A 1 92 ? -3.707 -5.805 4.322 1.00 90.75 92 PHE A O 1
ATOM 768 N N . ASP A 1 93 ? -4.830 -6.029 6.245 1.00 90.19 93 ASP A N 1
ATOM 769 C CA . ASP A 1 93 ? -3.638 -6.349 7.041 1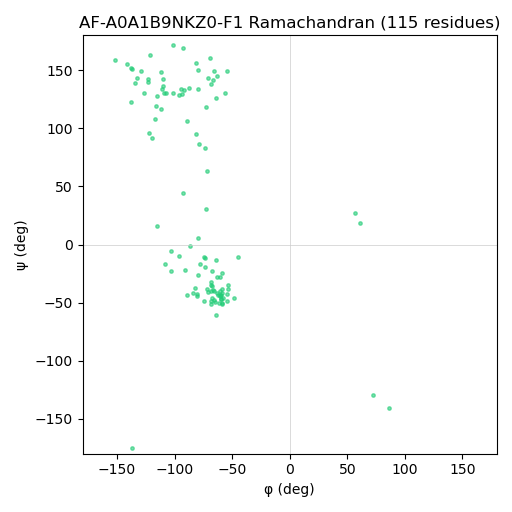.00 90.19 93 ASP A CA 1
ATOM 770 C C . ASP A 1 93 ? -2.958 -7.654 6.611 1.00 90.19 93 ASP A C 1
ATOM 772 O O . ASP A 1 93 ? -1.727 -7.740 6.615 1.00 90.19 93 ASP A O 1
ATOM 7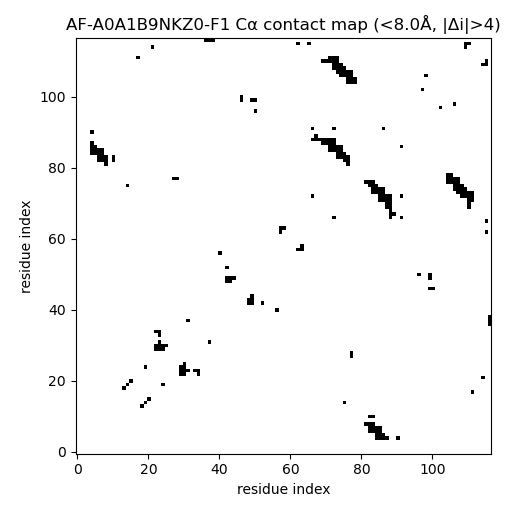76 N N . SER A 1 94 ? -3.744 -8.677 6.262 1.00 91.81 94 SER A N 1
ATOM 777 C CA . SER A 1 94 ? -3.207 -9.959 5.797 1.00 91.81 94 SER A CA 1
ATOM 778 C C . SER A 1 94 ? -2.602 -9.824 4.404 1.00 91.81 94 SER A C 1
ATOM 780 O O . SER A 1 94 ? -1.513 -10.345 4.161 1.00 91.81 94 SER A O 1
ATOM 782 N N . PHE A 1 95 ? -3.256 -9.075 3.514 1.00 91.62 95 PHE A N 1
ATOM 783 C CA . PHE A 1 95 ? -2.727 -8.819 2.183 1.00 91.62 95 PHE A CA 1
ATOM 784 C C . PHE A 1 95 ? -1.483 -7.923 2.215 1.00 91.62 95 PHE A C 1
ATOM 786 O O . PHE A 1 95 ? -0.524 -8.196 1.503 1.00 91.62 95 PHE A O 1
ATOM 793 N N . LEU A 1 96 ? -1.448 -6.895 3.069 1.00 90.81 96 LEU A N 1
ATOM 794 C CA . LEU A 1 96 ? -0.270 -6.045 3.257 1.00 90.81 96 LEU A CA 1
ATOM 795 C C . LEU A 1 96 ? 0.947 -6.873 3.681 1.00 90.81 96 LEU A C 1
ATOM 797 O O . LEU A 1 96 ? 2.026 -6.692 3.124 1.00 90.81 96 LEU A O 1
ATOM 801 N N . ALA A 1 97 ? 0.777 -7.786 4.642 1.00 91.12 97 ALA A N 1
ATOM 802 C CA . ALA A 1 97 ? 1.844 -8.690 5.061 1.00 91.12 97 ALA A CA 1
ATOM 803 C C . ALA A 1 97 ? 2.342 -9.538 3.878 1.00 91.12 97 ALA A C 1
ATOM 805 O O . ALA A 1 97 ? 3.527 -9.507 3.555 1.00 91.12 97 ALA A O 1
ATOM 806 N N . PHE A 1 98 ? 1.423 -10.197 3.162 1.00 90.56 98 PHE A N 1
ATOM 807 C CA . PHE A 1 98 ? 1.756 -10.973 1.967 1.00 90.56 98 PHE A CA 1
ATOM 808 C C . PHE A 1 98 ? 2.519 -10.147 0.921 1.00 90.56 98 PHE A C 1
ATOM 810 O O . PHE A 1 98 ? 3.561 -10.588 0.436 1.00 90.56 98 PHE A O 1
ATOM 817 N N . ALA A 1 99 ? 2.025 -8.949 0.596 1.00 87.50 99 ALA A N 1
ATOM 818 C CA . ALA A 1 99 ? 2.611 -8.089 -0.420 1.00 87.50 99 ALA A CA 1
ATOM 819 C C . ALA A 1 99 ? 4.041 -7.687 -0.046 1.00 87.50 99 ALA A C 1
ATOM 821 O O . ALA A 1 99 ? 4.951 -7.902 -0.841 1.00 87.50 99 ALA A O 1
ATOM 822 N N . VAL A 1 100 ? 4.245 -7.192 1.181 1.00 86.31 100 VAL A N 1
ATOM 823 C CA . VAL A 1 100 ? 5.555 -6.733 1.675 1.00 86.31 100 VAL A CA 1
ATOM 824 C C . VAL A 1 100 ? 6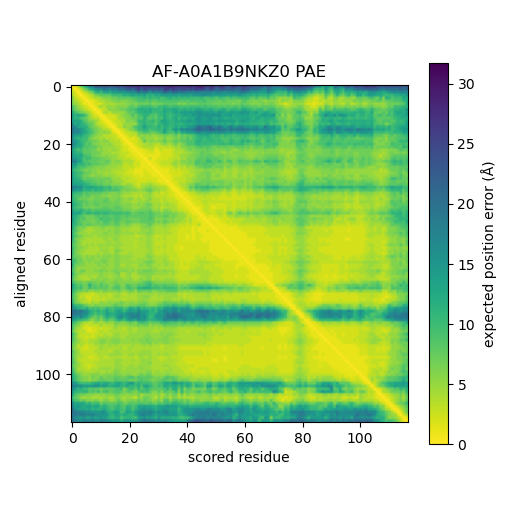.584 -7.873 1.731 1.00 86.31 100 VAL A C 1
ATOM 826 O O . VAL A 1 100 ? 7.779 -7.619 1.594 1.00 86.31 100 VAL A O 1
ATOM 829 N N . GLU A 1 101 ? 6.141 -9.119 1.917 1.00 87.19 101 GLU A N 1
ATOM 830 C CA . GLU A 1 101 ? 7.013 -10.301 1.956 1.00 87.19 101 GLU A CA 1
ATOM 831 C C . GLU A 1 101 ? 7.339 -10.858 0.569 1.00 87.19 101 GLU A C 1
ATOM 833 O O . GLU A 1 101 ? 8.470 -11.261 0.304 1.00 87.19 101 GLU A O 1
ATOM 838 N N . SER A 1 102 ? 6.334 -10.910 -0.309 1.00 84.38 102 SER A N 1
ATOM 839 C CA . SER A 1 102 ? 6.351 -11.795 -1.480 1.00 84.38 102 SER A CA 1
ATOM 840 C C . SER A 1 102 ? 6.542 -11.067 -2.809 1.00 84.38 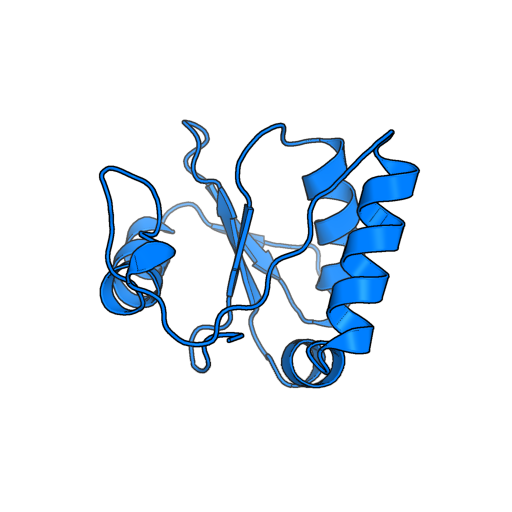102 SER A C 1
ATOM 842 O O . SER A 1 102 ? 6.857 -11.708 -3.810 1.00 84.38 102 SER A O 1
ATOM 844 N N . ILE A 1 103 ? 6.334 -9.748 -2.861 1.00 79.81 103 ILE A N 1
ATOM 845 C CA . ILE A 1 103 ? 6.294 -8.995 -4.120 1.00 79.81 103 ILE A CA 1
ATOM 846 C C . ILE A 1 103 ? 7.364 -7.892 -4.088 1.00 79.81 103 ILE A C 1
ATOM 848 O O . ILE A 1 103 ? 7.095 -6.815 -3.596 1.00 79.81 103 ILE A O 1
ATOM 852 N N . PRO A 1 104 ? 8.571 -8.075 -4.641 1.00 65.69 104 PRO A N 1
ATOM 853 C CA . PRO A 1 104 ? 9.741 -7.229 -4.346 1.00 65.69 104 PRO A CA 1
ATOM 854 C C . PRO A 1 104 ? 9.751 -5.795 -4.945 1.00 65.69 104 PRO A C 1
ATOM 856 O O . PRO A 1 104 ? 10.822 -5.274 -5.257 1.00 65.69 104 PRO A O 1
ATOM 859 N N . GLN A 1 105 ? 8.605 -5.132 -5.142 1.00 71.94 105 GLN A N 1
ATOM 860 C CA . GLN A 1 105 ? 8.477 -3.876 -5.906 1.00 71.94 105 GLN A CA 1
ATOM 861 C C . GLN A 1 105 ? 7.559 -2.830 -5.239 1.00 71.94 105 GLN A C 1
ATOM 863 O O . GLN A 1 105 ? 7.134 -3.007 -4.105 1.00 71.94 105 GLN A O 1
ATOM 868 N N . HIS A 1 106 ? 7.301 -1.696 -5.908 1.00 71.06 106 HIS A N 1
ATOM 869 C CA . HIS A 1 106 ? 6.475 -0.613 -5.359 1.00 71.06 106 HIS A CA 1
ATOM 870 C C . HIS A 1 106 ? 5.004 -1.042 -5.244 1.00 71.06 106 HIS A C 1
ATOM 872 O O . HIS A 1 106 ? 4.445 -1.665 -6.148 1.00 71.06 106 HIS A O 1
ATOM 878 N N . TYR A 1 107 ? 4.386 -0.667 -4.125 1.00 72.94 107 TYR A N 1
ATOM 879 C CA . TYR A 1 107 ? 3.019 -1.023 -3.762 1.00 72.94 107 TYR A CA 1
ATOM 880 C C . TYR A 1 107 ? 2.157 0.234 -3.713 1.00 72.94 107 TYR A C 1
ATOM 882 O O . TYR A 1 107 ? 2.497 1.176 -2.991 1.00 72.94 107 TYR A O 1
ATOM 890 N N . TYR A 1 108 ? 1.021 0.229 -4.406 1.00 76.94 108 TYR A N 1
ATOM 891 C CA . TYR A 1 108 ? 0.020 1.284 -4.277 1.00 76.94 108 TYR A CA 1
ATOM 892 C C . TYR A 1 108 ? -1.270 0.711 -3.705 1.00 76.94 108 TYR A C 1
ATOM 894 O O . TYR A 1 108 ? -1.885 -0.154 -4.319 1.00 76.94 108 TYR A O 1
ATOM 902 N N . PHE A 1 109 ? -1.676 1.215 -2.539 1.00 80.06 109 PHE A N 1
ATOM 903 C CA . PHE A 1 109 ? -2.985 0.960 -1.940 1.00 80.06 109 PHE A CA 1
ATOM 904 C C . PHE A 1 109 ? -3.818 2.233 -2.011 1.00 80.06 109 PHE A C 1
ATOM 906 O O . PHE A 1 109 ? -3.339 3.302 -1.626 1.00 80.06 109 PHE A O 1
ATOM 913 N N . PHE A 1 110 ? -5.051 2.134 -2.497 1.00 74.38 110 PHE A N 1
ATOM 914 C CA . PHE A 1 110 ? -5.936 3.289 -2.618 1.00 74.38 110 PHE A CA 1
ATOM 915 C C . PHE A 1 110 ? -7.409 2.893 -2.524 1.00 74.38 110 PHE A C 1
ATOM 917 O O . PHE A 1 110 ? -7.792 1.746 -2.751 1.00 74.38 110 PHE A O 1
ATOM 924 N N . TYR A 1 111 ? -8.232 3.883 -2.193 1.00 71.38 111 TYR A N 1
ATOM 925 C CA . TYR A 1 111 ? -9.684 3.801 -2.220 1.00 71.38 111 TYR A CA 1
ATOM 926 C C . TYR A 1 111 ? -10.207 4.683 -3.356 1.00 71.38 111 TYR A C 1
ATOM 928 O O . TYR A 1 111 ? -9.748 5.814 -3.530 1.00 71.38 111 TYR A O 1
ATOM 936 N N . SER A 1 112 ? -11.171 4.176 -4.122 1.00 62.41 112 SER A N 1
ATOM 937 C CA . SER A 1 112 ? -11.662 4.817 -5.350 1.00 62.41 112 SER A CA 1
ATOM 938 C C . SER A 1 112 ? -12.270 6.207 -5.140 1.00 62.41 112 SER A C 1
ATOM 940 O O . SER A 1 112 ? -12.222 7.037 -6.048 1.00 62.41 112 SER A O 1
ATOM 942 N N . LEU A 1 113 ? -12.825 6.478 -3.951 1.00 61.16 113 LEU A N 1
ATOM 943 C CA . LEU A 1 113 ? -13.515 7.737 -3.644 1.00 61.16 113 LEU A CA 1
ATOM 944 C C . LEU A 1 113 ? -12.695 8.714 -2.789 1.00 61.16 113 LEU A C 1
ATOM 946 O O . LEU A 1 113 ? -12.960 9.910 -2.840 1.00 61.16 113 LEU A O 1
ATOM 950 N N . ASN A 1 114 ? -11.702 8.249 -2.022 1.00 56.69 114 ASN A N 1
ATOM 951 C CA . ASN A 1 114 ? -10.841 9.116 -1.211 1.00 56.69 114 ASN A CA 1
ATOM 952 C C . ASN A 1 114 ? -9.386 8.667 -1.301 1.00 56.69 114 ASN A C 1
ATOM 954 O O . ASN A 1 114 ? -9.032 7.560 -0.896 1.00 56.69 114 ASN A O 1
ATOM 958 N N . LYS A 1 115 ? -8.520 9.581 -1.742 1.00 56.78 115 LYS A N 1
ATOM 959 C CA . LYS A 1 115 ? -7.072 9.393 -1.652 1.00 56.78 115 LYS A CA 1
ATOM 960 C C . LYS A 1 115 ? -6.700 9.323 -0.176 1.00 56.78 115 LYS A C 1
ATOM 962 O O . LYS A 1 115 ? -7.018 10.235 0.593 1.00 56.78 115 LYS A O 1
ATOM 967 N N . TRP A 1 116 ? -6.013 8.264 0.228 1.00 54.72 116 TRP A N 1
ATOM 968 C CA . TRP A 1 116 ? -5.339 8.247 1.518 1.00 54.72 116 TRP A CA 1
ATOM 969 C C . TRP A 1 116 ? -4.107 9.156 1.401 1.00 54.72 116 TRP A C 1
ATOM 971 O O . TRP A 1 116 ? -3.020 8.702 1.063 1.00 54.72 116 TRP A O 1
ATOM 981 N N . LEU A 1 117 ? -4.325 10.466 1.567 1.00 44.34 117 LEU A N 1
ATOM 982 C CA . LEU A 1 117 ? -3.274 11.457 1.821 1.00 44.34 117 LEU A CA 1
ATOM 983 C C . LE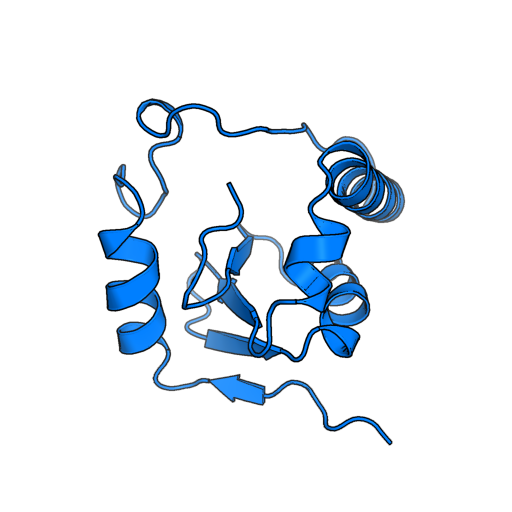U A 1 117 ? -2.770 11.317 3.259 1.00 44.34 117 LEU A C 1
ATOM 985 O O . LEU A 1 117 ? -3.644 11.198 4.163 1.00 44.34 117 LEU A O 1
#

Solvent-accessible surface area (backbone atoms only — not comparable to full-atom values): 7237 Å² total; per-residue (Å²): 132,81,81,79,74,43,80,35,81,78,35,62,65,56,47,53,56,54,52,51,75,66,51,58,65,60,81,97,40,74,31,63,92,78,48,80,86,66,83,87,82,87,79,64,91,51,65,74,49,34,55,52,51,51,54,48,52,35,57,80,64,64,41,58,60,56,46,65,71,32,68,58,34,38,37,41,48,80,52,96,56,84,48,26,36,45,32,46,46,90,46,44,69,63,49,50,54,49,42,72,70,73,47,101,66,61,78,45,78,44,33,90,88,51,79,84,110

Mean predicted aligned error: 6.71 Å

Radius of gyration: 14.08 Å; Cα contacts (8 Å, |Δi|>4): 131; chains: 1; bounding box: 32×36×30 Å

Foldseek 3Di:
DDDDKDKDQPCCCVCCVQVVVVADDDPLDGPVVPDPPDDDDDQDDDLVSRLVVVVVVCVVLVVLVVLQVFQWKKKDFSDPPNIIIIDGSVCVSVVVSCCSPPPPGDIDIQGRPDGPD

pLDDT: mean 79.6, std 11.28, range [44.34, 93.31]

Sequence (117 aa):
LSEPAELIDNWENIAAYQLSNSFEWKGTKIDWSKTLKHKSNQLFGSYSNWLFTIKKFIIDNDISAKIRESGDIYYINDSSLNFAVHLKFNQFDSFLAFAVESIPQHYYFFYSLNKWL

Secondary structure (DSSP, 8-state):
-PPPPEEESSTHHHIIIIIGGGS-EETTEE-GGGSTT-------S-HHHHHHHHHHHHHHTTHHHHHHH-SEEEEEESSS---EEEEEGGGHHHHHHHHHHH--S-EEEEESSS---

Nearest PDB structures (foldseek):
  8qj7-assembly1_A  TM=1.995E-01  e=6.461E+00  Homo sapiens